Protein AF-A0A9P6ISN4-F1 (afdb_monomer_lite)

Foldseek 3Di:
DPPPPPPQQQDPVQRHTPDDYLCDCPHPNNPVVVVVPPPPPPPPPPPDPDPDDDPPDD

Structure (mmCIF, N/CA/C/O backbone):
data_AF-A0A9P6ISN4-F1
#
_entry.id   AF-A0A9P6ISN4-F1
#
loop_
_atom_site.group_PDB
_atom_site.id
_atom_site.type_symbol
_atom_site.label_atom_id
_atom_site.label_alt_id
_atom_site.label_comp_id
_atom_site.label_asym_id
_atom_site.label_entity_id
_atom_site.label_seq_id
_atom_site.pdbx_PDB_ins_code
_atom_site.Cartn_x
_atom_site.Cartn_y
_atom_site.Cartn_z
_atom_site.occupancy
_atom_site.B_iso_or_equiv
_atom_site.auth_seq_id
_atom_site.auth_comp_id
_atom_site.auth_asym_id
_atom_site.auth_atom_id
_atom_site.pdbx_PDB_model_num
ATOM 1 N N . MET A 1 1 ? -7.029 15.168 25.424 1.00 41.97 1 MET A N 1
ATOM 2 C CA . MET A 1 1 ? -6.236 13.986 25.028 1.00 41.97 1 MET A CA 1
ATOM 3 C C . MET A 1 1 ? -6.845 13.472 23.736 1.00 41.97 1 MET A C 1
ATOM 5 O O . MET A 1 1 ? -7.987 13.039 23.766 1.00 41.97 1 MET A O 1
ATOM 9 N N . TYR A 1 2 ? -6.186 13.658 22.592 1.00 50.72 2 TYR A N 1
ATOM 10 C CA . TYR A 1 2 ? -6.687 13.091 21.341 1.00 50.72 2 TYR A CA 1
ATOM 11 C C . TYR A 1 2 ? -6.296 11.612 21.331 1.00 50.72 2 TYR A C 1
ATOM 13 O O . TYR A 1 2 ? -5.125 11.260 21.226 1.00 50.72 2 TYR A O 1
ATOM 21 N N . ASN A 1 3 ? -7.272 10.731 21.526 1.00 47.66 3 ASN A N 1
ATOM 22 C CA . ASN A 1 3 ? -7.053 9.304 21.354 1.00 47.66 3 ASN A CA 1
ATOM 23 C C . ASN A 1 3 ? -6.980 9.049 19.849 1.00 47.66 3 ASN A C 1
ATOM 25 O O . ASN A 1 3 ? -7.998 8.803 19.206 1.00 47.66 3 ASN A O 1
ATOM 29 N N . THR A 1 4 ? -5.781 9.155 19.272 1.00 49.00 4 THR A N 1
ATOM 30 C CA . THR A 1 4 ? -5.531 8.684 17.911 1.00 49.00 4 THR A CA 1
ATOM 31 C C . THR A 1 4 ? -5.628 7.169 17.952 1.00 49.00 4 THR A C 1
ATOM 33 O O . THR A 1 4 ? -4.655 6.475 18.240 1.00 49.00 4 THR A O 1
ATOM 36 N N . THR A 1 5 ? -6.822 6.638 17.705 1.00 54.97 5 THR A N 1
ATOM 37 C CA . THR A 1 5 ? -6.995 5.248 17.307 1.00 54.97 5 THR A CA 1
ATOM 38 C C . THR A 1 5 ? -6.253 5.097 15.988 1.00 54.97 5 THR A C 1
ATOM 40 O O . THR A 1 5 ? -6.777 5.379 14.911 1.00 54.97 5 THR A O 1
ATOM 43 N N . VAL A 1 6 ? -4.972 4.727 16.078 1.00 62.16 6 VAL A N 1
ATOM 44 C CA . VAL A 1 6 ? -4.184 4.295 14.929 1.00 62.16 6 VAL A CA 1
ATOM 45 C C . VAL A 1 6 ? -4.879 3.034 14.452 1.00 62.16 6 VAL A C 1
ATOM 47 O O . VAL A 1 6 ? -4.613 1.933 14.921 1.00 62.16 6 VAL A O 1
ATOM 50 N N . THR A 1 7 ? -5.857 3.213 13.572 1.00 65.44 7 THR A N 1
ATOM 51 C CA . THR A 1 7 ? -6.431 2.145 12.779 1.00 65.44 7 THR A CA 1
ATOM 52 C C . THR A 1 7 ? -5.277 1.670 11.920 1.00 65.44 7 THR A C 1
ATOM 54 O O . THR A 1 7 ? -4.980 2.227 10.863 1.00 65.44 7 THR A O 1
ATOM 57 N N . THR A 1 8 ? -4.532 0.700 12.448 1.00 68.81 8 THR A N 1
ATOM 58 C CA . THR A 1 8 ? -3.474 -0.019 11.755 1.00 68.81 8 THR A CA 1
ATOM 59 C C . THR A 1 8 ? -4.148 -0.750 10.614 1.00 68.81 8 THR A C 1
ATOM 61 O O . THR A 1 8 ? -4.523 -1.912 10.707 1.00 68.81 8 THR A O 1
ATOM 64 N N . SER A 1 9 ? -4.386 -0.012 9.533 1.00 83.62 9 SER A N 1
ATOM 65 C CA . SER A 1 9 ? -4.976 -0.553 8.330 1.00 83.62 9 SER A CA 1
ATOM 66 C C . SER A 1 9 ? -4.055 -1.664 7.843 1.00 83.62 9 SER A C 1
ATOM 68 O O . SER A 1 9 ? -2.855 -1.456 7.650 1.00 83.62 9 SER A O 1
ATOM 70 N N . VAL A 1 10 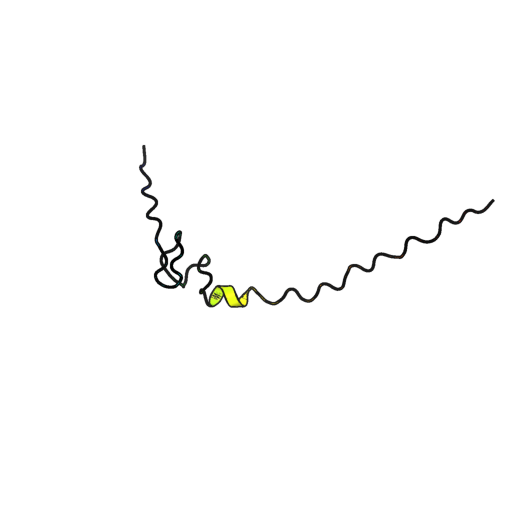? -4.611 -2.869 7.760 1.00 89.44 10 VAL A N 1
ATOM 71 C CA . VAL A 1 10 ? -3.916 -4.042 7.245 1.00 89.44 10 VAL A CA 1
ATOM 72 C C . VAL A 1 10 ? -4.190 -4.114 5.760 1.00 89.44 10 VAL A C 1
ATOM 74 O O . VAL A 1 10 ? -5.327 -3.972 5.307 1.00 89.44 10 VAL A O 1
ATOM 77 N N . CYS A 1 11 ? -3.135 -4.317 4.988 1.00 92.31 11 CYS A N 1
ATOM 78 C CA . CYS A 1 11 ? -3.252 -4.316 3.551 1.00 92.31 11 CYS A CA 1
ATOM 79 C C . CYS A 1 11 ? -3.965 -5.572 3.084 1.00 92.31 11 CYS A C 1
ATOM 81 O O . CYS A 1 11 ? -3.466 -6.677 3.287 1.00 92.31 11 CYS A O 1
ATOM 83 N N . VAL A 1 12 ? -5.066 -5.415 2.356 1.00 90.38 12 VAL A N 1
ATOM 84 C CA . VAL A 1 12 ? -5.796 -6.562 1.788 1.00 90.38 12 VAL A CA 1
ATOM 85 C C . VAL A 1 12 ? -4.965 -7.338 0.762 1.00 90.38 12 VAL A C 1
ATOM 87 O O . VAL A 1 12 ? -5.247 -8.494 0.474 1.00 90.38 12 VAL A O 1
ATOM 90 N N . THR A 1 13 ? -3.930 -6.713 0.192 1.00 91.88 13 THR A N 1
ATOM 91 C CA . THR A 1 13 ? -3.119 -7.323 -0.867 1.00 91.88 13 THR A CA 1
ATOM 92 C C . THR A 1 13 ? -1.862 -8.010 -0.351 1.00 91.88 13 THR A C 1
ATOM 94 O O . THR A 1 13 ? -1.475 -9.023 -0.924 1.00 91.88 13 THR A O 1
ATOM 97 N N . CYS A 1 14 ? -1.180 -7.475 0.667 1.00 90.50 14 CYS A N 1
ATOM 98 C CA . CYS A 1 14 ? 0.050 -8.080 1.203 1.00 90.50 14 CYS A CA 1
ATOM 99 C C . CYS A 1 14 ? -0.055 -8.546 2.661 1.00 90.50 14 CYS A C 1
ATOM 101 O O . CYS A 1 14 ? 0.895 -9.144 3.154 1.00 90.50 14 CYS A O 1
ATOM 103 N N . GLY A 1 15 ? -1.165 -8.269 3.348 1.00 89.62 15 GLY A N 1
ATOM 104 C CA . GLY A 1 15 ? -1.395 -8.661 4.740 1.00 89.62 15 GLY A CA 1
ATOM 105 C C . GLY A 1 15 ? -0.570 -7.894 5.777 1.00 89.62 15 GLY A C 1
ATOM 106 O O . GLY A 1 15 ? -0.644 -8.215 6.956 1.00 89.62 15 GLY A O 1
ATOM 107 N N . GLN A 1 16 ? 0.224 -6.898 5.371 1.00 88.25 16 GLN A N 1
ATOM 108 C CA . GLN A 1 16 ? 1.056 -6.121 6.293 1.00 88.25 16 GLN A CA 1
ATOM 1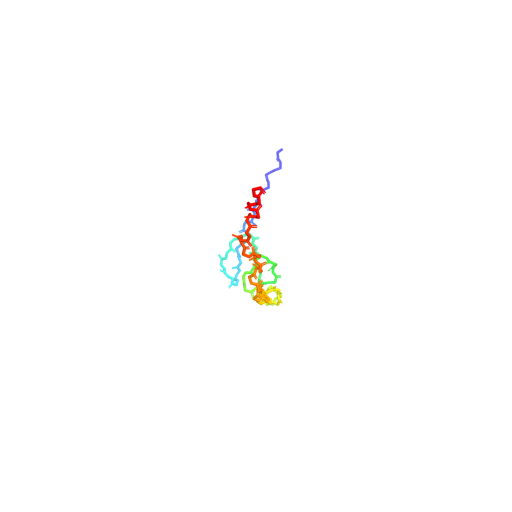09 C C . GLN A 1 16 ? 0.282 -4.921 6.869 1.00 88.25 16 GLN A C 1
ATOM 111 O O . GLN A 1 16 ? -0.468 -4.278 6.127 1.00 88.25 16 GLN A O 1
ATOM 116 N N . PRO A 1 17 ? 0.462 -4.596 8.162 1.00 87.88 17 PRO A N 1
ATOM 117 C CA . PRO A 1 17 ? -0.144 -3.424 8.787 1.00 87.88 17 PRO A CA 1
ATOM 118 C C . PRO A 1 17 ? 0.518 -2.111 8.332 1.00 87.88 17 PRO A C 1
ATOM 120 O O . PRO A 1 17 ? 1.573 -2.097 7.696 1.00 87.88 17 PRO A O 1
ATOM 123 N N . GLY A 1 18 ? -0.117 -0.983 8.659 1.00 87.94 18 GLY A N 1
ATOM 124 C CA . GLY A 1 18 ? 0.383 0.364 8.358 1.00 87.94 18 GLY A CA 1
ATOM 125 C C . GLY A 1 18 ? -0.024 0.903 6.982 1.00 87.94 18 GLY A C 1
ATOM 126 O O . GLY A 1 18 ? 0.321 2.030 6.639 1.00 87.94 18 GLY A O 1
ATOM 127 N N . HIS A 1 19 ? -0.769 0.128 6.191 1.00 90.62 19 HIS A N 1
ATOM 128 C CA . HIS A 1 19 ? -1.391 0.579 4.948 1.00 90.62 19 HIS A CA 1
ATOM 129 C C . HIS A 1 19 ? -2.552 -0.338 4.548 1.00 90.62 19 HIS A C 1
ATOM 131 O O . HIS A 1 19 ? -2.473 -1.546 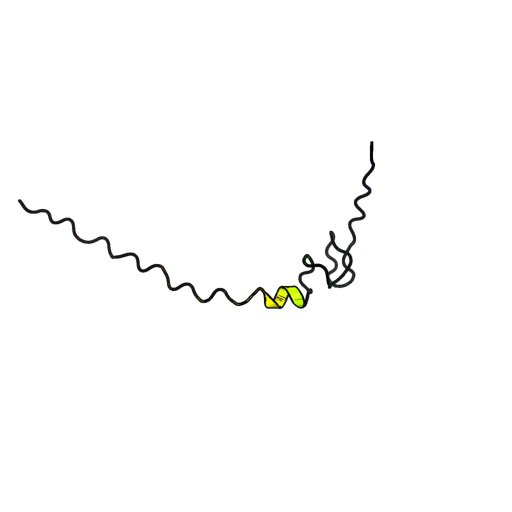4.709 1.00 90.62 19 HIS A O 1
ATOM 137 N N . ALA A 1 20 ? -3.606 0.207 3.938 1.00 89.50 20 ALA A N 1
ATOM 138 C CA . ALA A 1 20 ? -4.790 -0.574 3.555 1.00 89.50 20 ALA A CA 1
ATOM 139 C C . ALA A 1 20 ? -4.708 -1.233 2.161 1.00 89.50 20 ALA A C 1
ATOM 141 O O . ALA A 1 20 ? -5.403 -2.213 1.886 1.00 89.50 20 ALA A O 1
ATOM 142 N N . ARG A 1 21 ? -3.920 -0.663 1.238 1.00 88.19 21 ARG A N 1
ATOM 143 C CA . ARG A 1 21 ? -4.018 -0.938 -0.209 1.00 88.19 21 ARG A CA 1
ATOM 144 C C . ARG A 1 21 ? -2.667 -1.144 -0.884 1.00 88.19 21 ARG A C 1
ATOM 146 O O . ARG A 1 21 ? -1.672 -0.529 -0.511 1.00 88.19 21 ARG A O 1
ATOM 153 N N . SER A 1 22 ? -2.666 -1.917 -1.970 1.00 88.50 22 SER A N 1
ATOM 154 C CA . SER A 1 22 ? -1.486 -2.181 -2.806 1.00 88.50 22 SER A CA 1
ATOM 155 C C . SER A 1 22 ? -0.911 -0.968 -3.532 1.00 88.50 22 SER A C 1
ATOM 157 O O . SER A 1 22 ? 0.244 -1.007 -3.941 1.00 88.50 22 SER A O 1
ATOM 159 N N . ASN A 1 23 ? -1.677 0.115 -3.686 1.00 86.69 23 ASN A N 1
ATOM 160 C CA . ASN A 1 23 ? -1.181 1.356 -4.282 1.00 86.69 23 ASN A CA 1
ATOM 161 C C . ASN A 1 23 ? -0.328 2.199 -3.315 1.00 86.69 23 ASN A C 1
ATOM 163 O O . ASN A 1 23 ? 0.298 3.162 -3.759 1.00 86.69 23 ASN A O 1
ATOM 167 N N . SER A 1 24 ? -0.298 1.848 -2.023 1.00 88.25 24 SER A N 1
ATOM 168 C CA . SER A 1 24 ? 0.535 2.515 -1.024 1.00 88.25 24 SER A CA 1
ATOM 169 C C . SER A 1 24 ? 2.014 2.322 -1.346 1.00 88.25 24 SER A C 1
ATOM 171 O O . SER A 1 24 ? 2.441 1.227 -1.715 1.00 88.25 24 SER A O 1
ATOM 173 N N . SER A 1 25 ? 2.824 3.366 -1.182 1.00 85.62 25 SER A N 1
ATOM 174 C CA . SER A 1 25 ? 4.291 3.296 -1.294 1.00 85.62 25 SER A CA 1
ATOM 175 C C . SER A 1 25 ? 4.915 2.322 -0.286 1.00 85.62 25 SER A C 1
ATOM 177 O O . SER A 1 25 ? 5.982 1.771 -0.550 1.00 85.62 25 SER A O 1
ATOM 179 N N . LEU A 1 26 ? 4.217 2.061 0.824 1.00 83.94 26 LEU A N 1
ATOM 180 C CA . LEU A 1 26 ? 4.602 1.087 1.846 1.00 83.94 26 LEU A CA 1
ATOM 181 C C . LEU A 1 26 ? 4.269 -0.360 1.455 1.00 83.94 26 LEU A C 1
ATOM 183 O O . LEU A 1 26 ? 4.762 -1.291 2.087 1.00 83.94 26 LEU A O 1
ATOM 187 N N . CYS A 1 27 ? 3.447 -0.583 0.423 1.00 89.06 27 CYS A N 1
ATOM 188 C CA . CYS A 1 27 ? 3.118 -1.938 0.008 1.00 89.06 27 CYS A CA 1
ATOM 189 C C . CYS A 1 27 ? 4.273 -2.549 -0.805 1.00 89.06 27 CYS A C 1
ATOM 191 O O . CYS A 1 27 ? 4.609 -2.027 -1.873 1.00 89.06 27 CYS A O 1
ATOM 193 N N . PRO A 1 28 ? 4.836 -3.703 -0.399 1.00 85.81 28 PRO A N 1
ATOM 194 C CA . PRO A 1 28 ? 5.885 -4.383 -1.165 1.00 85.81 28 PRO A CA 1
ATOM 195 C C . PRO A 1 28 ? 5.382 -4.898 -2.521 1.00 85.81 28 PRO A C 1
ATOM 197 O O . PRO A 1 28 ? 6.165 -5.111 -3.443 1.00 85.81 28 PRO A O 1
ATOM 200 N N . ARG A 1 29 ? 4.062 -5.078 -2.657 1.00 86.75 29 ARG A N 1
ATOM 201 C CA . ARG A 1 29 ? 3.401 -5.477 -3.904 1.00 86.75 29 ARG A CA 1
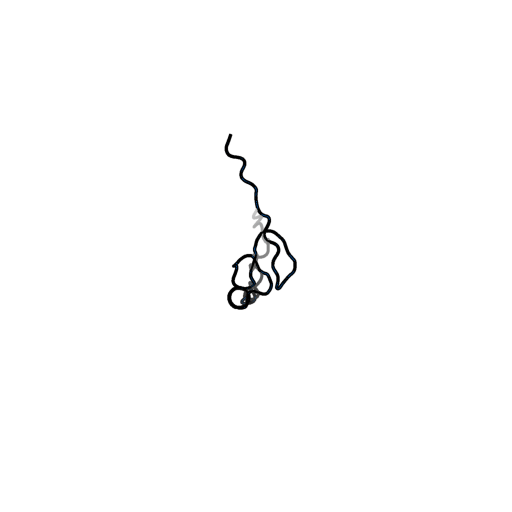ATOM 202 C C . ARG A 1 29 ? 3.024 -4.288 -4.790 1.00 86.75 29 ARG A C 1
ATOM 204 O O . ARG A 1 29 ? 2.414 -4.499 -5.833 1.00 86.75 29 ARG A O 1
ATOM 211 N N . ASN A 1 30 ? 3.363 -3.056 -4.405 1.00 90.25 30 ASN A N 1
ATOM 212 C CA . ASN A 1 30 ? 3.059 -1.889 -5.220 1.00 90.25 30 ASN A CA 1
ATOM 213 C C . ASN A 1 30 ? 3.862 -1.934 -6.535 1.00 90.25 30 ASN A C 1
ATOM 215 O O . ASN A 1 30 ? 5.093 -1.827 -6.496 1.00 90.25 30 ASN A O 1
ATOM 219 N N . PRO A 1 31 ? 3.208 -2.030 -7.708 1.00 80.69 31 PRO A N 1
ATOM 220 C CA . PRO A 1 31 ? 3.904 -2.075 -8.994 1.00 80.69 31 PRO A CA 1
ATOM 221 C C . PRO A 1 31 ? 4.703 -0.796 -9.271 1.00 80.69 31 PRO A C 1
ATOM 223 O O . PRO A 1 31 ? 5.705 -0.842 -9.981 1.00 80.69 31 PRO A O 1
ATOM 226 N N . LYS A 1 32 ? 4.321 0.338 -8.663 1.00 81.88 32 LYS A N 1
ATOM 227 C CA . LYS A 1 32 ? 5.083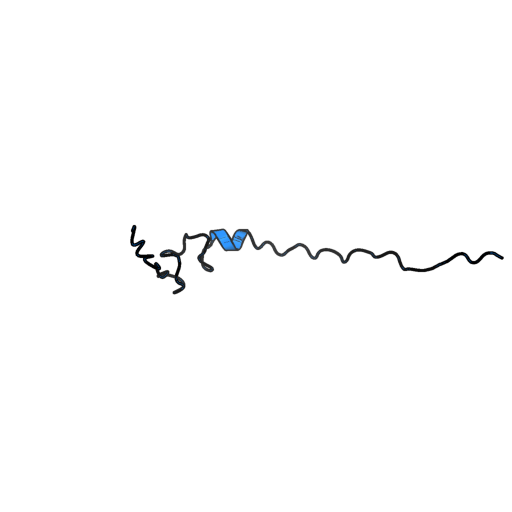 1.591 -8.761 1.00 81.88 32 LYS A CA 1
ATOM 228 C C . LYS A 1 32 ? 6.420 1.522 -8.014 1.00 81.88 32 LYS A C 1
ATOM 230 O O . LYS A 1 32 ? 7.376 2.142 -8.458 1.00 81.88 32 LYS A O 1
ATOM 235 N N . ARG A 1 33 ? 6.510 0.734 -6.933 1.00 72.00 33 ARG A N 1
ATOM 236 C CA . ARG A 1 33 ? 7.738 0.552 -6.135 1.00 72.00 33 ARG A CA 1
ATOM 237 C C . ARG A 1 33 ? 8.756 -0.363 -6.820 1.00 72.00 33 ARG A C 1
ATOM 239 O O . ARG A 1 33 ? 9.951 -0.209 -6.616 1.00 72.00 33 ARG A O 1
ATOM 246 N N . ARG A 1 34 ? 8.305 -1.303 -7.660 1.00 64.44 34 ARG A N 1
ATOM 247 C CA . ARG A 1 34 ? 9.211 -2.175 -8.431 1.00 64.44 34 ARG A CA 1
ATOM 248 C C . ARG A 1 34 ? 10.042 -1.420 -9.469 1.00 64.44 34 ARG A C 1
ATOM 250 O O . ARG A 1 34 ? 11.099 -1.908 -9.834 1.00 64.44 34 ARG A O 1
ATOM 257 N N . ARG A 1 35 ? 9.592 -0.249 -9.928 1.00 61.84 35 ARG A N 1
ATOM 258 C CA . ARG A 1 35 ? 10.325 0.544 -10.929 1.00 61.84 35 ARG A CA 1
ATOM 259 C C . ARG A 1 35 ? 11.530 1.294 -10.359 1.00 61.84 35 ARG A C 1
ATOM 261 O O . ARG A 1 35 ? 12.389 1.685 -11.132 1.00 61.84 35 ARG A O 1
ATOM 268 N N . THR A 1 36 ? 11.597 1.496 -9.044 1.00 57.97 36 THR A N 1
ATOM 269 C CA . THR A 1 36 ? 12.709 2.205 -8.388 1.00 57.97 36 THR A CA 1
ATOM 270 C C . THR A 1 36 ? 13.827 1.290 -7.898 1.00 57.97 36 THR A C 1
ATOM 272 O O . THR A 1 36 ? 14.887 1.790 -7.554 1.00 57.97 36 THR A O 1
ATOM 275 N N . LEU A 1 37 ? 13.638 -0.033 -7.922 1.00 58.06 37 LEU A N 1
ATOM 276 C CA . LEU A 1 37 ? 14.735 -1.000 -7.818 1.00 58.06 37 LEU A CA 1
ATOM 277 C C . LEU A 1 37 ? 15.267 -1.274 -9.227 1.00 58.06 37 LEU A C 1
ATOM 279 O O . LEU A 1 37 ? 15.163 -2.385 -9.743 1.00 58.06 37 LEU A O 1
ATOM 283 N N . SER A 1 38 ? 15.789 -0.235 -9.880 1.00 56.12 38 SER A N 1
ATOM 284 C CA . SER A 1 38 ? 16.842 -0.492 -10.856 1.00 56.12 38 SER A CA 1
ATOM 285 C C . SER A 1 38 ? 17.979 -1.119 -10.043 1.00 56.12 38 SER A C 1
ATOM 287 O O . SER A 1 38 ? 18.258 -0.588 -8.963 1.00 56.12 38 SER A O 1
ATOM 289 N N . PRO A 1 39 ? 18.564 -2.256 -10.459 1.00 61.25 39 PRO A N 1
ATOM 290 C CA . PRO A 1 39 ? 19.731 -2.777 -9.767 1.00 61.25 39 PRO A CA 1
ATOM 291 C C . PRO A 1 39 ? 20.723 -1.625 -9.698 1.00 61.25 39 PRO A C 1
ATOM 293 O O . PRO A 1 39 ? 20.906 -0.930 -10.703 1.00 61.25 39 PRO A O 1
ATOM 296 N N . GLU A 1 40 ? 21.262 -1.362 -8.509 1.00 64.19 40 GLU A N 1
ATOM 297 C CA . GLU A 1 40 ? 22.424 -0.492 -8.399 1.00 64.19 40 GLU A CA 1
ATOM 298 C C . GLU A 1 40 ? 23.379 -0.959 -9.499 1.00 64.19 40 GLU A C 1
ATOM 300 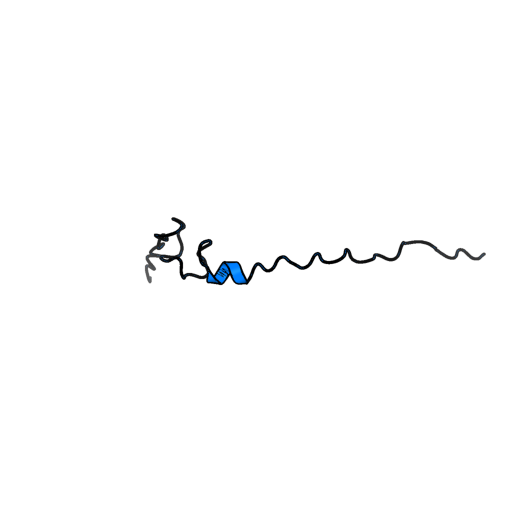O O . GLU A 1 40 ? 23.651 -2.165 -9.561 1.00 64.19 40 GLU A O 1
ATOM 305 N N . PRO A 1 41 ? 23.747 -0.099 -10.469 1.00 58.75 41 PRO A N 1
ATOM 306 C CA . PRO A 1 41 ? 24.772 -0.495 -11.410 1.00 58.75 41 PRO A CA 1
ATOM 307 C C . PRO A 1 41 ? 25.948 -0.877 -10.527 1.00 58.75 41 PRO A C 1
ATOM 309 O O . PRO A 1 41 ? 26.333 -0.061 -9.693 1.00 58.75 41 PRO A O 1
ATOM 312 N N . ASP A 1 42 ? 26.373 -2.137 -10.642 1.00 61.44 42 ASP A N 1
ATOM 313 C CA . ASP A 1 42 ? 27.570 -2.707 -10.036 1.00 61.44 42 ASP A CA 1
ATOM 314 C C . ASP A 1 42 ? 28.593 -1.586 -9.900 1.00 61.44 42 ASP A C 1
ATOM 316 O O . ASP A 1 42 ? 29.114 -1.098 -10.904 1.00 61.44 42 ASP A O 1
ATOM 320 N N . LEU A 1 43 ? 28.692 -1.020 -8.694 1.00 63.81 43 LEU A N 1
ATOM 321 C CA . LEU A 1 43 ? 29.552 0.125 -8.473 1.00 63.81 43 LEU A CA 1
ATOM 322 C C . LEU A 1 43 ? 30.940 -0.486 -8.628 1.00 63.81 43 LEU A C 1
ATOM 324 O O . LEU A 1 43 ? 31.275 -1.319 -7.781 1.00 63.81 43 LEU A O 1
ATOM 328 N N . PRO A 1 44 ? 31.703 -0.184 -9.699 1.00 61.25 44 PRO A N 1
ATOM 329 C CA . PRO A 1 44 ? 33.009 -0.792 -9.843 1.00 61.25 44 PRO A CA 1
ATOM 330 C C . PRO A 1 44 ? 33.774 -0.412 -8.583 1.00 61.25 44 PRO A C 1
ATOM 332 O O . PRO A 1 44 ? 33.781 0.765 -8.199 1.00 61.25 44 PRO A O 1
ATOM 335 N N . GLU A 1 45 ? 34.282 -1.430 -7.889 1.00 67.06 45 GLU A N 1
ATOM 336 C CA . GLU A 1 45 ? 34.988 -1.281 -6.623 1.00 67.06 45 GLU A CA 1
ATOM 337 C C . GLU A 1 45 ? 35.937 -0.082 -6.732 1.00 67.06 45 GLU A C 1
ATOM 339 O O . GLU A 1 45 ? 36.606 0.060 -7.761 1.00 67.06 45 GLU A O 1
ATOM 344 N N . PRO A 1 46 ? 35.967 0.832 -5.745 1.00 67.56 46 PRO A N 1
ATOM 345 C CA . PRO A 1 46 ? 36.863 1.969 -5.833 1.00 67.56 46 PRO A CA 1
ATOM 346 C C . PRO A 1 46 ? 38.287 1.434 -5.992 1.00 67.56 46 PRO A C 1
ATOM 348 O O . PRO A 1 46 ? 38.778 0.731 -5.108 1.00 67.56 46 PRO A O 1
ATOM 351 N N . ASP A 1 47 ? 38.919 1.754 -7.124 1.00 62.25 47 ASP A N 1
ATOM 352 C CA . ASP A 1 47 ? 40.330 1.484 -7.388 1.00 62.25 47 ASP A CA 1
ATOM 353 C C . ASP A 1 47 ? 41.141 2.218 -6.315 1.00 62.25 47 ASP A C 1
ATOM 355 O O . ASP A 1 47 ? 41.386 3.424 -6.376 1.00 62.25 47 ASP A O 1
ATOM 359 N N . LEU A 1 48 ? 41.430 1.506 -5.228 1.00 68.19 48 LEU A N 1
ATOM 360 C CA . LEU A 1 48 ? 42.327 1.958 -4.183 1.00 68.19 48 LEU A CA 1
ATOM 361 C C . LEU A 1 48 ? 43.733 1.873 -4.777 1.00 68.19 48 LEU A C 1
ATOM 363 O O . LEU A 1 48 ? 44.206 0.754 -4.991 1.00 68.19 48 LEU A O 1
ATOM 367 N N . PRO A 1 49 ? 44.431 3.001 -5.017 1.00 63.31 49 PRO A N 1
ATOM 368 C CA . PRO A 1 49 ? 45.795 2.930 -5.501 1.00 63.31 49 PRO A CA 1
ATOM 369 C C . PRO A 1 49 ? 46.636 2.203 -4.452 1.00 63.31 49 PRO A C 1
ATOM 371 O O . PRO A 1 49 ? 46.628 2.548 -3.262 1.00 63.31 49 PRO A O 1
ATOM 374 N N . GLU A 1 50 ? 47.316 1.151 -4.902 1.00 62.81 50 GLU A N 1
ATOM 375 C CA . GLU A 1 50 ? 48.136 0.279 -4.077 1.00 62.81 50 GLU A CA 1
ATOM 376 C C . GLU A 1 50 ? 49.079 1.108 -3.198 1.00 62.81 50 GLU A C 1
ATOM 378 O O . GLU A 1 50 ? 49.871 1.922 -3.674 1.00 62.81 50 GLU A O 1
ATOM 383 N N . ARG A 1 51 ? 49.018 0.895 -1.881 1.00 65.94 51 ARG A N 1
ATOM 384 C CA . ARG A 1 51 ? 49.955 1.499 -0.927 1.00 65.94 51 ARG A CA 1
ATOM 385 C C . ARG A 1 51 ? 51.357 0.909 -1.110 1.00 65.94 51 ARG A C 1
ATOM 387 O O . ARG A 1 51 ? 51.779 0.082 -0.307 1.00 65.94 51 ARG A O 1
ATOM 394 N N . ARG A 1 52 ? 52.095 1.342 -2.129 1.00 64.31 52 ARG A N 1
ATOM 395 C CA . ARG A 1 52 ? 53.553 1.189 -2.285 1.00 64.31 52 ARG A CA 1
ATOM 396 C C . ARG A 1 52 ? 54.026 2.422 -3.066 1.00 64.31 52 ARG A C 1
ATOM 398 O O . ARG A 1 52 ? 53.525 2.689 -4.143 1.00 64.31 52 ARG A O 1
ATOM 405 N N . THR A 1 53 ? 54.909 3.284 -2.575 1.00 57.81 53 THR A N 1
ATOM 406 C CA . THR A 1 53 ? 56.206 3.000 -1.953 1.00 57.81 53 THR A CA 1
ATOM 407 C C . THR A 1 53 ? 56.612 4.239 -1.145 1.00 57.81 53 THR A C 1
ATOM 409 O O . THR A 1 53 ? 56.538 5.350 -1.664 1.00 57.81 53 THR A O 1
ATOM 412 N N . LEU A 1 54 ? 57.026 4.078 0.115 1.00 66.75 54 LEU A N 1
ATOM 413 C CA . LEU A 1 54 ? 57.784 5.126 0.805 1.00 66.75 54 LEU A CA 1
ATOM 414 C C . LEU A 1 54 ? 59.165 5.181 0.143 1.00 66.75 54 LEU A C 1
ATOM 416 O O . LEU A 1 54 ? 59.924 4.218 0.246 1.00 66.75 54 LEU A O 1
ATOM 420 N N . ASP A 1 55 ? 59.466 6.277 -0.552 1.00 61.19 55 ASP A N 1
ATOM 421 C CA . ASP A 1 55 ? 60.816 6.583 -1.025 1.00 61.19 55 ASP A CA 1
ATOM 422 C C . ASP A 1 55 ? 61.686 6.879 0.205 1.00 61.19 55 ASP A C 1
ATOM 424 O O . ASP A 1 55 ? 61.722 7.992 0.728 1.00 61.19 55 ASP A O 1
ATOM 428 N N . LEU A 1 56 ? 62.318 5.834 0.742 1.00 64.00 56 LEU A N 1
ATOM 429 C CA . LEU A 1 56 ? 63.365 5.965 1.745 1.00 64.00 56 LEU A CA 1
ATOM 430 C C . LEU A 1 56 ? 64.676 6.236 1.005 1.00 64.00 56 LEU A C 1
ATOM 432 O O . LEU A 1 56 ? 65.430 5.312 0.698 1.00 64.00 56 LEU A O 1
ATOM 436 N N . LYS A 1 57 ? 64.925 7.506 0.687 1.00 62.06 57 LYS A N 1
ATOM 437 C CA . LYS A 1 57 ? 66.225 7.962 0.196 1.00 62.06 57 LYS A CA 1
ATOM 438 C C . LYS A 1 57 ? 67.069 8.434 1.379 1.00 62.06 57 LYS A C 1
ATOM 440 O O . LYS A 1 57 ? 66.641 9.309 2.129 1.00 62.06 57 LYS A O 1
ATOM 445 N N . GLN A 1 58 ? 68.212 7.770 1.548 1.00 60.47 58 GLN A N 1
ATOM 446 C CA . GLN A 1 58 ? 69.293 8.136 2.468 1.00 60.47 58 GLN A CA 1
ATOM 447 C C . GLN A 1 58 ? 69.925 9.478 2.096 1.00 60.47 58 GLN A C 1
ATOM 449 O O . GLN A 1 58 ? 69.929 9.802 0.884 1.00 60.47 58 GLN A O 1
#

Sequence (58 aa):
MYNTTVTTSVCVTCGQPGHARSNSSLCPRNPKRRRTLSPEPDLPEPDLPERRTLDLKQ

Organism: NCBI:txid1440133

Secondary structure (DSSP, 8-state):
--------PBPTTT--BS-SSTTSTT-TT-HHHHTS----------------------

pLDDT: mean 72.12, std 14.16, range [41.97, 92.31]

Radius of gyration: 25.09 Å; chains: 1; bounding box: 76×23×36 Å